Protein AF-A0A371WTN5-F1 (afdb_monomer)

pLDDT: mean 87.31, std 16.17, range [37.88, 98.5]

Secondary structure (DSSP, 8-state):
--HHHHHHHHHHHHHHHHHHHHHHHHHT--HHHHHHHHHHHHHHHS--SSSS-----B-HHHHHHHHT--HHHHHHHHHHHHHTTSEEEETTEEEES-HHHHHHHHHHH--TT-S------

Radius of gyration: 16.2 Å; Cα contacts (8 Å, |Δi|>4): 126; chains: 1; bounding box: 50×36×40 Å

Mean predicted aligned error: 6.73 Å

Sequence (121 aa):
MDIDELRRLAIGRQRAVKTMVSIKSKYDIDIVDVVVFLVLGVLNFEKSSSSLLNVQPMTISSVSEFIGIPKETVRRKLGLLEQKSLISKTNYGFLVKDIAVWRQLVESSASSADAPAEKRP

Solvent-accessible surface area (backbone atoms only — not comparable to full-atom values): 6962 Å² total; per-residue (Å²): 137,52,74,69,57,53,49,54,51,50,55,29,50,51,44,26,52,51,48,51,52,52,51,23,64,75,68,71,54,50,67,68,46,54,51,53,53,51,50,47,41,51,63,21,57,71,60,59,100,51,100,58,90,46,77,44,58,42,41,52,62,61,53,16,66,74,72,75,47,57,48,69,59,42,47,54,44,51,52,52,38,36,77,69,56,44,29,41,81,55,100,70,25,37,37,70,57,40,56,70,64,51,46,52,49,53,63,28,58,51,50,93,80,73,63,77,83,73,81,75,131

Structure (mmCIF, N/CA/C/O backbone):
data_AF-A0A371WTN5-F1
#
_entry.id   AF-A0A371WTN5-F1
#
loop_
_atom_site.group_PDB
_atom_site.id
_atom_site.type_symbol
_atom_site.label_atom_id
_atom_si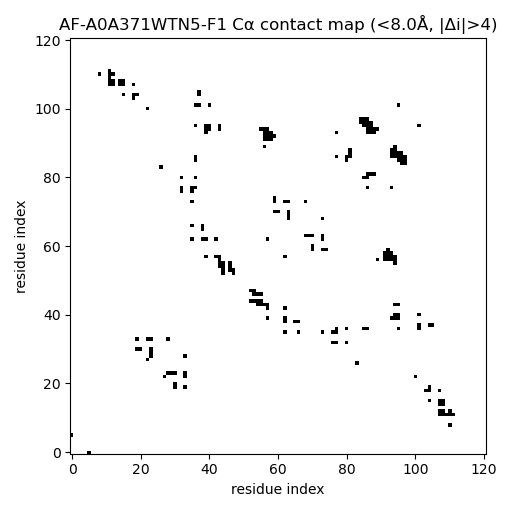te.label_alt_id
_atom_site.label_comp_id
_atom_site.label_asym_id
_atom_site.label_entity_id
_atom_site.label_seq_id
_atom_site.pdbx_PDB_ins_code
_atom_site.Cartn_x
_atom_site.Cartn_y
_atom_site.Cartn_z
_atom_site.occupancy
_atom_site.B_iso_or_equiv
_atom_site.auth_seq_id
_atom_site.auth_comp_id
_atom_site.auth_asym_id
_atom_site.auth_atom_id
_atom_site.pdbx_PDB_model_num
ATOM 1 N N . MET A 1 1 ? 16.659 9.772 -26.549 1.00 66.69 1 MET A N 1
ATOM 2 C CA . MET A 1 1 ? 16.566 8.680 -25.567 1.00 66.69 1 MET A CA 1
ATOM 3 C C . MET A 1 1 ? 17.333 7.504 -26.132 1.00 66.69 1 MET A C 1
ATOM 5 O O . MET A 1 1 ? 16.991 7.040 -27.215 1.00 66.69 1 MET A O 1
ATOM 9 N N . ASP A 1 2 ? 18.420 7.131 -25.469 1.00 91.81 2 ASP A N 1
ATOM 10 C CA . ASP A 1 2 ? 19.387 6.131 -25.943 1.00 91.81 2 ASP A CA 1
ATOM 11 C C . ASP A 1 2 ? 18.990 4.702 -25.509 1.00 91.81 2 ASP A C 1
ATOM 13 O O . ASP A 1 2 ? 18.238 4.518 -24.549 1.00 91.81 2 ASP A O 1
ATOM 17 N N . ILE A 1 3 ? 19.482 3.671 -26.199 1.00 90.12 3 ILE A N 1
ATOM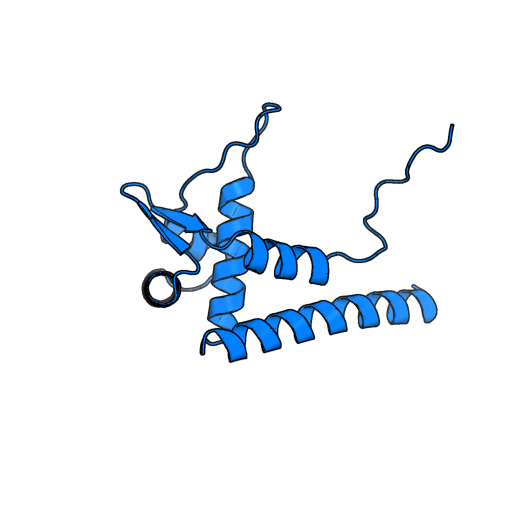 18 C CA . ILE A 1 3 ? 19.199 2.263 -25.888 1.00 90.12 3 ILE A CA 1
ATOM 19 C C . ILE A 1 3 ? 19.685 1.874 -24.485 1.00 90.12 3 ILE A C 1
ATOM 21 O O . ILE A 1 3 ? 19.024 1.101 -23.787 1.00 90.12 3 ILE A O 1
ATOM 25 N N . ASP A 1 4 ? 20.792 2.463 -24.030 1.00 86.94 4 ASP A N 1
ATOM 26 C CA . ASP A 1 4 ? 21.319 2.255 -22.681 1.00 86.94 4 ASP A CA 1
ATOM 27 C C . ASP A 1 4 ? 20.453 2.929 -21.610 1.00 86.94 4 ASP A C 1
ATOM 29 O O . ASP A 1 4 ? 20.264 2.384 -20.518 1.00 86.94 4 ASP A O 1
ATOM 33 N N . GLU A 1 5 ? 19.859 4.078 -21.930 1.00 83.75 5 GLU A N 1
ATOM 34 C CA . GLU A 1 5 ? 18.894 4.769 -21.074 1.00 83.75 5 GLU A CA 1
ATOM 35 C C . GLU A 1 5 ? 17.608 3.939 -20.927 1.00 83.75 5 GLU A C 1
ATOM 37 O O . GLU A 1 5 ? 17.154 3.673 -19.810 1.00 83.75 5 GLU A O 1
ATOM 42 N N . LEU A 1 6 ? 17.088 3.412 -22.042 1.00 85.00 6 LEU A N 1
ATOM 43 C CA . LEU A 1 6 ? 15.955 2.483 -22.059 1.00 85.00 6 LEU A CA 1
ATOM 44 C C . LEU A 1 6 ? 16.231 1.211 -21.246 1.00 85.00 6 LEU A C 1
ATOM 46 O O . LEU A 1 6 ? 15.371 0.758 -20.486 1.00 85.00 6 LEU A O 1
ATOM 50 N N . ARG A 1 7 ?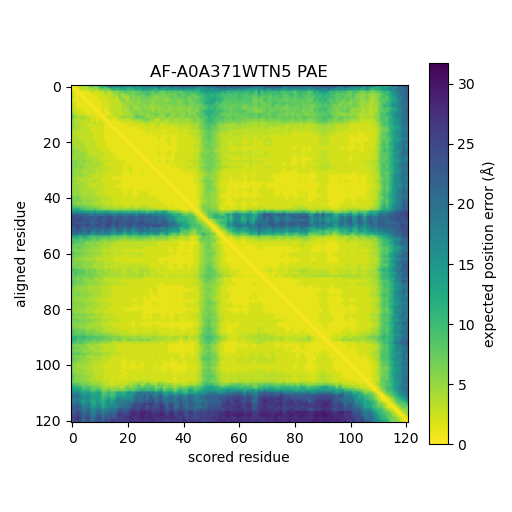 17.437 0.643 -21.357 1.00 83.38 7 ARG A N 1
ATOM 51 C CA . ARG A 1 7 ? 17.838 -0.550 -20.600 1.00 83.38 7 ARG A CA 1
ATOM 52 C C . ARG A 1 7 ? 17.910 -0.275 -19.097 1.00 83.38 7 ARG A C 1
ATOM 54 O O . ARG A 1 7 ? 17.435 -1.096 -18.312 1.00 83.38 7 ARG A O 1
ATOM 61 N N . ARG A 1 8 ? 18.456 0.873 -18.678 1.00 79.56 8 ARG A N 1
ATOM 62 C CA . ARG A 1 8 ? 18.493 1.278 -17.258 1.00 79.56 8 ARG A CA 1
ATOM 63 C C . ARG A 1 8 ? 17.088 1.436 -16.684 1.00 79.56 8 ARG A C 1
ATOM 65 O O . ARG A 1 8 ? 16.811 0.901 -15.609 1.00 79.56 8 ARG A O 1
ATOM 72 N N . LEU A 1 9 ? 16.191 2.088 -17.426 1.00 81.69 9 LEU A N 1
ATOM 73 C CA . LEU A 1 9 ? 14.783 2.203 -17.046 1.00 81.69 9 LEU A CA 1
ATOM 74 C C . LEU A 1 9 ? 14.135 0.818 -16.909 1.00 81.69 9 LEU A C 1
ATOM 76 O O . LEU A 1 9 ? 13.510 0.535 -15.887 1.00 81.69 9 LEU A O 1
ATOM 80 N N . ALA A 1 10 ? 14.336 -0.078 -17.878 1.00 83.94 10 ALA A N 1
ATOM 81 C CA . ALA A 1 10 ? 13.764 -1.424 -17.853 1.00 83.94 10 ALA A CA 1
ATOM 82 C C . ALA A 1 10 ? 14.212 -2.248 -16.629 1.00 83.94 10 ALA A C 1
ATOM 84 O O . ALA A 1 10 ? 13.385 -2.917 -16.007 1.00 83.94 10 ALA A O 1
ATOM 85 N N . ILE A 1 11 ? 15.488 -2.166 -16.235 1.00 83.19 11 ILE A N 1
ATOM 86 C CA . ILE A 1 11 ? 16.020 -2.868 -15.053 1.00 83.19 11 ILE A CA 1
ATOM 87 C C . ILE A 1 11 ? 15.363 -2.357 -13.762 1.00 83.19 11 ILE A C 1
ATOM 89 O O . ILE A 1 11 ? 14.943 -3.162 -12.925 1.00 83.19 11 ILE A O 1
ATOM 93 N N . GLY A 1 12 ? 15.232 -1.035 -13.607 1.00 78.38 12 GLY A N 1
ATOM 94 C CA . GLY A 1 12 ? 14.539 -0.437 -12.461 1.00 78.38 12 GLY A CA 1
ATOM 95 C C . GLY A 1 12 ? 13.081 -0.897 -12.377 1.00 78.38 12 GLY A C 1
ATOM 96 O O . GLY A 1 12 ? 12.625 -1.367 -11.334 1.00 78.38 12 GLY A O 1
ATOM 97 N N . ARG A 1 13 ? 12.364 -0.887 -13.510 1.00 86.25 13 ARG A N 1
ATOM 98 C CA . ARG A 1 13 ? 10.973 -1.365 -13.579 1.00 86.25 13 ARG A CA 1
ATOM 99 C C . ARG A 1 13 ? 10.848 -2.857 -13.271 1.00 86.25 13 ARG A C 1
ATOM 101 O O . ARG A 1 13 ? 9.919 -3.251 -12.570 1.00 86.25 13 ARG A O 1
ATOM 108 N N . GLN A 1 14 ? 11.793 -3.687 -13.715 1.00 89.44 14 GLN A N 1
ATOM 109 C CA . GLN A 1 14 ? 11.798 -5.116 -13.396 1.00 89.44 14 GLN A CA 1
ATOM 110 C C . GLN A 1 14 ? 11.902 -5.363 -11.885 1.00 89.44 14 GLN A C 1
ATOM 112 O O . GLN A 1 14 ? 11.248 -6.269 -11.364 1.00 89.44 14 GLN A O 1
ATOM 117 N N . ARG A 1 15 ? 12.706 -4.565 -11.171 1.00 89.25 15 ARG A N 1
ATOM 118 C CA . ARG A 1 15 ? 12.830 -4.658 -9.711 1.00 89.25 15 ARG A CA 1
ATOM 119 C C . ARG A 1 15 ? 11.510 -4.317 -9.024 1.00 89.25 15 ARG A C 1
ATOM 121 O O . ARG A 1 15 ? 11.070 -5.099 -8.185 1.00 89.25 15 ARG A O 1
ATOM 128 N N . ALA A 1 16 ? 10.857 -3.229 -9.433 1.00 90.00 16 ALA A N 1
ATOM 129 C CA . ALA A 1 16 ? 9.547 -2.838 -8.913 1.00 90.00 16 ALA A CA 1
ATOM 130 C C . ALA A 1 16 ? 8.510 -3.957 -9.083 1.00 90.00 16 ALA A C 1
ATOM 132 O O . ALA A 1 16 ? 7.868 -4.369 -8.118 1.00 90.00 16 ALA A O 1
ATOM 133 N N . VAL A 1 17 ? 8.410 -4.519 -10.293 1.00 94.31 17 VAL A N 1
ATOM 134 C CA . VAL A 1 17 ? 7.471 -5.611 -10.591 1.00 94.31 17 VAL A CA 1
ATOM 135 C C . VAL A 1 17 ? 7.758 -6.839 -9.728 1.00 94.31 17 VAL A C 1
ATOM 137 O O . VAL A 1 17 ? 6.836 -7.404 -9.140 1.00 94.31 17 VAL A O 1
ATOM 140 N N . LYS A 1 18 ? 9.030 -7.237 -9.586 1.00 95.12 18 LYS A N 1
ATOM 141 C CA . LYS A 1 18 ? 9.413 -8.363 -8.721 1.00 95.12 18 LYS A CA 1
ATOM 142 C C . LYS A 1 18 ? 9.023 -8.122 -7.264 1.00 95.12 18 LYS A C 1
ATOM 144 O O . LYS A 1 18 ? 8.492 -9.030 -6.634 1.00 95.12 18 LYS A O 1
ATOM 149 N N . THR A 1 19 ? 9.238 -6.919 -6.737 1.00 95.69 19 THR A N 1
ATOM 150 C CA . THR A 1 19 ? 8.830 -6.573 -5.368 1.00 95.69 19 THR A CA 1
ATOM 151 C C . THR A 1 19 ? 7.317 -6.659 -5.196 1.00 95.69 19 THR A C 1
ATOM 153 O O . THR A 1 19 ? 6.851 -7.274 -4.237 1.00 95.69 19 THR A O 1
ATOM 156 N N . MET A 1 20 ? 6.542 -6.113 -6.139 1.00 96.50 20 MET A N 1
ATOM 157 C CA . MET A 1 20 ? 5.079 -6.191 -6.100 1.00 96.50 20 MET A CA 1
ATOM 158 C C . MET A 1 20 ? 4.587 -7.642 -6.104 1.00 96.50 20 MET A C 1
ATOM 160 O O . MET A 1 20 ? 3.728 -7.995 -5.300 1.00 96.50 20 MET A O 1
ATOM 164 N N . VAL A 1 21 ? 5.163 -8.499 -6.955 1.00 97.50 21 VAL A N 1
ATOM 165 C CA . VAL A 1 21 ? 4.832 -9.933 -7.007 1.00 97.50 21 VAL A CA 1
ATOM 166 C C . VAL A 1 21 ? 5.215 -10.644 -5.708 1.00 97.50 21 VAL A C 1
ATOM 168 O O . VAL A 1 21 ? 4.428 -11.434 -5.192 1.00 97.50 21 VAL A O 1
ATOM 171 N N . SER A 1 22 ? 6.381 -10.347 -5.133 1.00 97.44 22 SER A N 1
ATOM 172 C CA . SER A 1 22 ? 6.802 -10.937 -3.857 1.00 97.44 22 SER A CA 1
ATOM 173 C C . SER A 1 22 ? 5.858 -10.571 -2.712 1.00 97.44 22 SER A C 1
ATOM 175 O O . SER A 1 22 ? 5.489 -11.438 -1.924 1.00 97.44 22 SER A O 1
ATOM 177 N N . ILE A 1 23 ? 5.423 -9.311 -2.628 1.00 97.25 23 ILE A N 1
ATOM 178 C CA . ILE A 1 23 ? 4.473 -8.851 -1.603 1.00 97.25 23 ILE A CA 1
ATOM 179 C C . ILE A 1 23 ? 3.101 -9.480 -1.826 1.00 97.25 23 ILE A C 1
ATOM 181 O O . ILE A 1 23 ? 2.516 -10.011 -0.882 1.00 97.25 23 ILE A O 1
ATOM 185 N N . LYS A 1 24 ? 2.627 -9.489 -3.077 1.00 97.69 24 LYS A N 1
ATOM 186 C CA . LYS A 1 24 ? 1.399 -10.176 -3.479 1.00 97.69 24 LYS A CA 1
ATOM 187 C C . LYS A 1 24 ? 1.387 -11.617 -2.958 1.00 97.69 24 LYS A C 1
ATOM 189 O O . LYS A 1 24 ? 0.428 -12.020 -2.308 1.00 97.69 24 LYS A O 1
ATOM 194 N N . SER A 1 25 ? 2.452 -12.372 -3.224 1.00 97.81 25 SER A N 1
ATOM 195 C CA . SER A 1 25 ? 2.573 -13.771 -2.806 1.00 97.81 25 SER A CA 1
ATOM 196 C C . SER A 1 25 ? 2.714 -13.925 -1.291 1.00 97.81 25 SER A C 1
ATOM 198 O O . SER A 1 25 ? 2.080 -14.799 -0.714 1.00 97.81 25 SER A O 1
ATOM 200 N N . LYS A 1 26 ? 3.502 -13.067 -0.627 1.00 97.75 26 LYS A N 1
ATOM 201 C CA . LYS A 1 26 ? 3.734 -13.128 0.827 1.00 97.75 26 LYS A CA 1
ATOM 202 C C . LYS A 1 26 ? 2.457 -12.901 1.638 1.00 97.75 26 LYS A C 1
ATOM 204 O O . LYS A 1 26 ? 2.264 -13.560 2.654 1.00 97.75 26 LYS A O 1
ATOM 209 N N . TYR A 1 27 ? 1.617 -11.957 1.218 1.00 97.25 27 TYR A N 1
ATOM 210 C CA . TYR A 1 27 ? 0.405 -11.583 1.955 1.00 97.25 27 TYR A CA 1
ATOM 211 C C . TYR A 1 27 ? -0.870 -12.217 1.388 1.00 97.25 27 TYR A C 1
ATOM 213 O O . TYR A 1 27 ? -1.935 -12.052 1.984 1.00 97.25 27 TYR A O 1
ATOM 221 N N . ASP A 1 28 ? -0.768 -12.959 0.281 1.00 97.44 28 ASP A N 1
ATOM 222 C CA . ASP A 1 28 ? -1.903 -13.530 -0.449 1.00 97.44 28 ASP A CA 1
ATOM 223 C C . ASP A 1 28 ? -2.981 -12.467 -0.730 1.00 97.44 28 ASP A C 1
ATOM 225 O O . ASP A 1 28 ? -4.088 -12.479 -0.187 1.00 97.44 28 ASP A O 1
ATOM 229 N N . ILE A 1 29 ? -2.577 -11.465 -1.510 1.00 97.69 29 ILE A N 1
ATOM 230 C CA . ILE A 1 29 ? -3.409 -10.343 -1.964 1.00 97.69 29 ILE A CA 1
ATOM 231 C C . ILE A 1 29 ? -3.310 -10.203 -3.490 1.00 97.69 29 ILE A C 1
ATOM 233 O O . ILE A 1 29 ? -2.544 -10.920 -4.138 1.00 97.69 29 ILE A O 1
ATOM 237 N N . ASP A 1 30 ? -4.089 -9.313 -4.098 1.00 96.94 30 ASP A N 1
ATOM 238 C CA . ASP A 1 30 ? -3.995 -8.992 -5.525 1.00 96.94 30 ASP A CA 1
ATOM 239 C C . ASP A 1 30 ? -3.014 -7.827 -5.767 1.00 96.94 30 ASP A C 1
ATOM 241 O O . ASP A 1 30 ? -2.743 -7.011 -4.886 1.00 96.94 30 ASP A O 1
ATOM 245 N N . ILE A 1 31 ? -2.501 -7.698 -6.989 1.00 96.19 31 ILE A N 1
ATOM 246 C CA . ILE A 1 31 ? -1.668 -6.573 -7.426 1.00 96.19 31 ILE A CA 1
ATOM 247 C C . ILE A 1 31 ? -2.377 -5.237 -7.199 1.00 96.19 31 ILE A C 1
ATOM 249 O O . ILE A 1 31 ? -1.743 -4.270 -6.784 1.00 96.19 31 ILE A O 1
ATOM 253 N N . VAL A 1 32 ? -3.696 -5.178 -7.391 1.00 96.06 32 VAL A N 1
ATOM 254 C CA . VAL A 1 32 ? -4.455 -3.951 -7.113 1.00 96.06 32 VAL A CA 1
ATOM 255 C C . VAL A 1 32 ? -4.421 -3.596 -5.619 1.00 96.06 32 VAL A C 1
ATOM 257 O O . VAL A 1 32 ? -4.411 -2.418 -5.279 1.00 96.06 32 VAL A O 1
ATOM 260 N N . ASP A 1 33 ? -4.360 -4.578 -4.714 1.00 98.06 33 ASP A N 1
ATOM 261 C CA . ASP A 1 33 ? -4.208 -4.309 -3.275 1.00 98.06 33 ASP A CA 1
ATOM 262 C C . ASP A 1 33 ? -2.815 -3.753 -2.960 1.00 98.06 33 ASP A C 1
ATOM 264 O O . ASP A 1 33 ? -2.691 -2.818 -2.172 1.00 98.06 33 ASP A O 1
ATOM 268 N N . VAL A 1 34 ? -1.777 -4.262 -3.635 1.00 97.81 34 VAL A N 1
ATOM 269 C CA . VAL A 1 34 ? -0.409 -3.724 -3.541 1.00 97.81 34 VAL A CA 1
ATOM 270 C C . VAL A 1 34 ? -0.357 -2.265 -4.009 1.00 97.81 34 VAL A C 1
ATOM 272 O O . VAL A 1 34 ? 0.292 -1.440 -3.369 1.00 97.81 34 VAL A O 1
ATOM 275 N N . VAL A 1 35 ? -1.072 -1.918 -5.085 1.00 96.31 35 VAL A N 1
ATOM 276 C CA . VAL A 1 35 ? -1.173 -0.530 -5.571 1.00 96.31 35 VAL A CA 1
ATOM 277 C C . VAL A 1 35 ? -1.906 0.361 -4.567 1.00 96.31 35 VAL A C 1
ATOM 279 O O . VAL A 1 35 ? -1.421 1.446 -4.256 1.00 96.31 35 VAL A O 1
ATOM 282 N N . VAL A 1 36 ? -3.035 -0.095 -4.010 1.00 97.81 36 VAL A N 1
ATOM 283 C CA . VAL A 1 36 ? -3.763 0.648 -2.963 1.00 97.81 36 VAL A CA 1
ATOM 284 C C . VAL A 1 36 ? -2.875 0.876 -1.738 1.00 97.81 36 VAL A C 1
ATOM 286 O O . VAL A 1 36 ? -2.861 1.977 -1.193 1.00 97.81 36 VAL A O 1
ATOM 289 N N . PHE A 1 37 ? -2.101 -0.131 -1.331 1.00 97.94 37 PHE A N 1
ATOM 290 C CA . PHE A 1 37 ? -1.149 -0.023 -0.229 1.00 97.94 37 PHE A CA 1
ATOM 291 C C . PHE A 1 37 ? -0.035 0.996 -0.511 1.00 97.94 37 PHE A C 1
ATOM 293 O O . PHE A 1 37 ? 0.261 1.834 0.342 1.00 97.94 37 PHE A O 1
ATOM 300 N N . LEU A 1 38 ? 0.549 0.964 -1.714 1.00 96.31 38 LEU A N 1
ATOM 301 C CA . LEU A 1 38 ? 1.561 1.929 -2.141 1.00 96.31 38 LEU A CA 1
ATOM 302 C C . LEU A 1 38 ? 1.019 3.363 -2.079 1.00 96.31 38 LEU A C 1
ATOM 304 O O . LEU A 1 38 ? 1.636 4.221 -1.448 1.00 96.31 38 LEU A O 1
ATOM 308 N N . VAL A 1 39 ? -0.146 3.598 -2.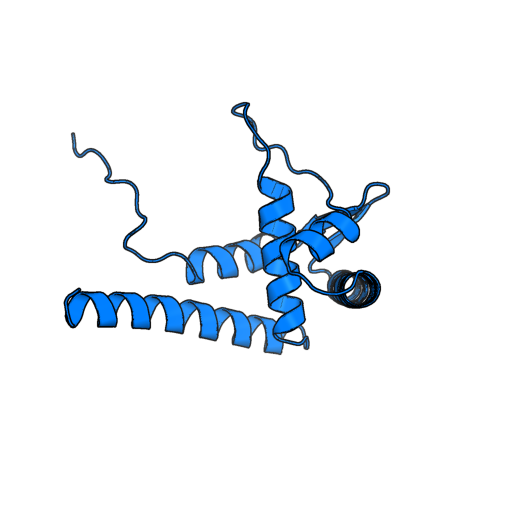686 1.00 95.94 39 VAL A N 1
ATOM 309 C CA . VAL A 1 39 ? -0.781 4.921 -2.761 1.00 95.94 39 VAL A CA 1
ATOM 310 C C . VAL A 1 39 ? -1.183 5.438 -1.389 1.00 95.94 39 VAL A C 1
ATOM 312 O O . VAL A 1 39 ? -0.963 6.611 -1.100 1.00 95.94 39 VAL A O 1
ATOM 315 N N . LEU A 1 40 ? -1.737 4.579 -0.529 1.00 96.81 40 LEU A N 1
ATOM 316 C CA . LEU A 1 40 ? -2.084 4.972 0.831 1.00 96.81 40 LEU A CA 1
ATOM 317 C C . LEU A 1 40 ? -0.870 5.566 1.550 1.00 96.81 40 LEU A C 1
ATOM 319 O O . LEU A 1 40 ? -0.988 6.628 2.153 1.00 96.81 40 LEU A O 1
ATOM 323 N N . GLY A 1 41 ? 0.289 4.910 1.449 1.00 95.12 41 GLY A N 1
ATOM 324 C CA . GLY A 1 41 ? 1.507 5.433 2.052 1.00 95.12 41 GLY A CA 1
ATOM 325 C C . GLY A 1 41 ? 1.963 6.739 1.415 1.00 95.12 41 GLY A C 1
ATOM 326 O O . GLY A 1 41 ? 2.234 7.673 2.156 1.00 95.12 41 GLY A O 1
ATOM 327 N N . VAL A 1 42 ? 1.958 6.865 0.079 1.00 93.12 42 VAL A N 1
ATOM 328 C CA . VAL A 1 42 ? 2.284 8.143 -0.593 1.00 93.12 42 VAL A CA 1
ATOM 329 C C . VAL A 1 42 ? 1.451 9.278 0.001 1.00 93.12 42 VAL A C 1
ATOM 331 O O . VAL A 1 42 ? 2.017 10.239 0.513 1.00 93.12 42 VAL A O 1
ATOM 334 N N . LEU A 1 43 ? 0.130 9.102 0.064 1.00 93.69 43 LEU A N 1
ATOM 335 C CA . LEU A 1 43 ? -0.792 10.086 0.628 1.00 93.69 43 LEU A CA 1
ATOM 336 C C . LEU A 1 43 ? -0.570 10.332 2.129 1.00 93.69 43 LEU A C 1
ATOM 338 O O . LEU A 1 43 ? -0.691 11.469 2.579 1.00 93.69 43 LEU A O 1
ATOM 342 N N . ASN A 1 44 ? -0.227 9.300 2.913 1.00 93.06 44 ASN A N 1
ATOM 343 C CA . ASN A 1 44 ? 0.067 9.455 4.343 1.00 93.06 44 ASN A CA 1
ATOM 344 C C . ASN A 1 44 ? 1.260 10.393 4.600 1.00 93.06 44 ASN A C 1
ATOM 346 O O . ASN A 1 44 ? 1.292 11.022 5.658 1.00 93.06 44 ASN A O 1
ATOM 350 N N . PHE A 1 45 ? 2.210 10.480 3.660 1.00 87.88 45 PHE A N 1
ATOM 351 C CA . PHE A 1 45 ? 3.435 11.279 3.779 1.00 87.88 45 PHE A CA 1
ATOM 352 C C . PHE A 1 45 ? 3.444 12.551 2.901 1.00 87.88 45 PHE A C 1
ATOM 354 O O . PHE A 1 45 ? 4.348 13.370 3.048 1.00 87.88 45 PHE A O 1
ATOM 361 N N . GLU A 1 46 ? 2.457 12.766 2.018 1.00 79.69 46 GLU A N 1
ATOM 362 C CA . GLU A 1 46 ? 2.475 13.837 0.995 1.00 79.69 46 GLU A CA 1
ATOM 363 C C . GLU A 1 46 ? 2.242 15.266 1.528 1.00 79.69 46 GLU A C 1
ATOM 365 O O . GLU A 1 46 ? 2.203 16.224 0.760 1.00 79.69 46 GLU A O 1
ATOM 370 N N . LYS A 1 47 ? 2.100 15.486 2.839 1.00 58.97 47 LYS A N 1
ATOM 371 C CA . LYS A 1 47 ? 1.856 16.836 3.373 1.00 58.97 47 LYS A CA 1
ATOM 372 C C . LYS A 1 47 ? 2.774 17.184 4.524 1.00 58.97 47 LYS A C 1
ATOM 374 O O . LYS A 1 47 ? 2.437 17.010 5.692 1.00 58.97 47 LYS A O 1
ATOM 379 N N . SER A 1 48 ? 3.892 17.808 4.168 1.00 50.06 48 SER A N 1
ATOM 380 C CA . SER A 1 48 ? 4.591 18.684 5.091 1.00 50.06 48 SER A CA 1
ATOM 381 C C . SER A 1 48 ? 5.313 19.823 4.371 1.00 50.06 48 SER A C 1
ATOM 383 O O . SER A 1 48 ? 6.387 19.654 3.805 1.00 50.06 48 SER A O 1
ATOM 385 N N . SER A 1 49 ? 4.730 21.018 4.433 1.00 54.44 49 SER A N 1
ATOM 386 C CA . SER A 1 49 ? 5.418 22.289 4.182 1.00 54.44 49 SER A CA 1
ATOM 387 C C . SER A 1 49 ? 6.293 22.727 5.373 1.00 54.44 49 SER A C 1
ATOM 389 O O . SER A 1 49 ? 6.845 23.823 5.363 1.00 54.44 49 SER A O 1
ATOM 391 N N . SER A 1 50 ? 6.445 21.890 6.406 1.00 53.47 50 SER A N 1
ATOM 392 C CA . SER A 1 50 ? 7.179 22.194 7.635 1.00 53.47 50 SER A CA 1
ATOM 393 C C . SER A 1 50 ? 8.032 21.000 8.049 1.00 53.47 50 SER A C 1
ATOM 395 O O . SER A 1 50 ? 7.474 20.064 8.582 1.00 53.47 50 SER A O 1
ATOM 397 N N . SER A 1 51 ? 9.350 21.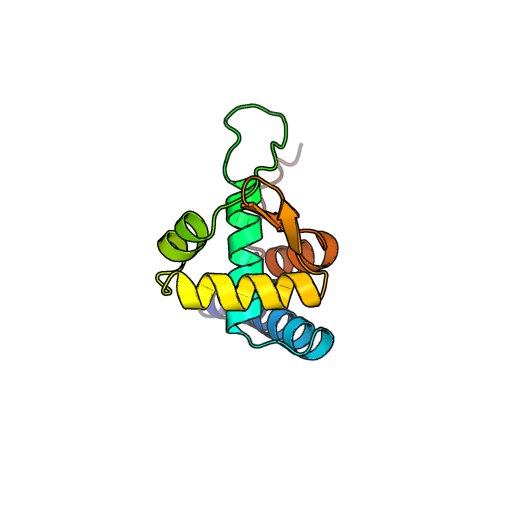049 7.811 1.00 56.47 51 SER A N 1
ATOM 398 C CA . SER A 1 51 ? 10.497 20.254 8.339 1.00 56.47 51 SER A CA 1
ATOM 399 C C . SER A 1 51 ? 10.283 18.936 9.139 1.00 56.47 51 SER A C 1
ATOM 401 O O . SER A 1 51 ? 11.085 18.013 9.030 1.00 56.47 51 SER A O 1
ATOM 403 N N . LEU A 1 52 ? 9.230 18.801 9.941 1.00 60.34 52 LEU A N 1
ATOM 404 C CA . LEU A 1 52 ? 8.794 17.579 10.602 1.00 60.34 52 LEU A CA 1
ATOM 405 C C . LEU A 1 52 ? 7.979 16.682 9.649 1.00 60.34 52 LEU A C 1
ATOM 407 O O . LEU A 1 52 ? 7.001 17.108 9.029 1.00 60.34 52 LEU A O 1
ATOM 411 N N . LEU A 1 53 ? 8.367 15.407 9.565 1.00 65.94 53 LEU A N 1
ATOM 412 C CA . LEU A 1 53 ? 7.596 14.342 8.918 1.00 65.94 53 LEU A CA 1
ATOM 413 C C . LEU A 1 53 ? 6.237 14.198 9.622 1.00 65.94 53 LEU A C 1
ATOM 415 O O . LEU A 1 53 ? 6.140 13.550 10.663 1.00 65.94 53 LEU A O 1
ATOM 419 N N . ASN A 1 54 ? 5.191 14.819 9.077 1.00 74.50 54 ASN A N 1
ATOM 420 C CA . ASN A 1 54 ? 3.833 14.668 9.583 1.00 74.50 54 ASN A CA 1
ATOM 421 C C . ASN A 1 54 ? 3.144 13.515 8.847 1.00 74.50 54 ASN A C 1
ATOM 423 O O . ASN A 1 54 ? 2.947 13.580 7.636 1.00 74.50 54 ASN A O 1
ATOM 427 N N . VAL A 1 55 ? 2.795 12.460 9.581 1.00 85.69 55 VAL A N 1
ATOM 428 C CA . VAL A 1 55 ? 2.076 11.300 9.044 1.00 85.69 55 VAL A CA 1
ATOM 429 C C . VAL A 1 55 ? 0.590 11.485 9.319 1.00 85.69 55 VAL A C 1
ATOM 431 O O . VAL A 1 55 ? 0.182 11.545 10.480 1.00 85.69 55 VAL A O 1
ATOM 434 N N . GLN A 1 56 ? -0.230 11.557 8.270 1.00 91.19 56 GLN A N 1
ATOM 435 C CA . GLN A 1 56 ? -1.668 11.808 8.410 1.00 91.19 56 GLN A CA 1
ATOM 436 C C . GLN A 1 56 ? -2.514 10.611 7.953 1.00 91.19 56 GLN A C 1
ATOM 438 O O . GLN A 1 56 ? -2.281 10.082 6.862 1.00 91.19 56 GLN A O 1
ATOM 443 N N . PRO A 1 57 ? -3.523 10.184 8.742 1.00 95.19 57 PRO A N 1
ATOM 444 C CA . PRO A 1 57 ? -4.495 9.188 8.302 1.00 95.19 57 PRO A CA 1
ATOM 445 C C . PRO A 1 57 ? -5.232 9.644 7.044 1.00 95.19 57 PRO A C 1
ATOM 447 O O . PRO A 1 57 ? -5.618 10.805 6.934 1.00 95.19 57 PRO A O 1
ATOM 450 N N . MET A 1 58 ? -5.466 8.717 6.117 1.00 96.19 58 MET A N 1
ATOM 451 C CA . MET A 1 58 ? -6.130 9.011 4.846 1.00 96.19 58 MET A CA 1
ATOM 452 C C . MET A 1 58 ? -7.501 8.358 4.754 1.00 96.19 58 MET A C 1
ATOM 454 O O . MET A 1 58 ? -7.712 7.220 5.181 1.00 96.19 58 MET A O 1
ATOM 458 N N . THR A 1 59 ? -8.451 9.089 4.180 1.00 97.31 59 THR A N 1
ATOM 459 C CA . THR A 1 59 ? -9.827 8.613 4.022 1.00 97.31 59 THR A CA 1
ATOM 460 C C . THR A 1 59 ? -9.974 7.723 2.787 1.00 97.31 59 THR A C 1
ATOM 462 O O . THR A 1 59 ? -9.203 7.818 1.832 1.00 97.31 59 THR A O 1
ATOM 465 N N . ILE A 1 60 ? -11.029 6.901 2.764 1.00 98.00 60 ILE A N 1
ATOM 466 C CA . ILE A 1 60 ? -11.409 6.107 1.582 1.00 98.00 60 ILE A CA 1
ATOM 467 C C . ILE A 1 60 ? -11.616 7.012 0.359 1.00 98.00 60 ILE A C 1
ATOM 469 O O . ILE A 1 60 ? -11.222 6.639 -0.742 1.00 98.00 60 ILE A O 1
ATOM 473 N N . SER A 1 61 ? -12.216 8.195 0.548 1.00 97.62 61 SER A N 1
ATOM 474 C CA . SER A 1 61 ? -12.453 9.156 -0.536 1.00 97.62 61 SER A CA 1
ATOM 475 C C . SER A 1 61 ? -11.141 9.648 -1.139 1.00 97.62 61 SER A C 1
ATOM 477 O O . SER A 1 61 ? -10.992 9.576 -2.350 1.00 97.62 61 SER A O 1
ATOM 479 N N . SER A 1 62 ? -10.168 10.041 -0.311 1.00 96.12 62 SER A N 1
ATOM 480 C CA . SER A 1 62 ? -8.862 10.529 -0.777 1.00 96.12 62 SER A CA 1
ATOM 481 C C . SER A 1 62 ? -8.113 9.473 -1.593 1.00 96.12 62 SER A C 1
ATOM 483 O O . SER A 1 62 ? -7.584 9.763 -2.660 1.00 96.12 62 SER A O 1
ATOM 485 N N . VAL A 1 63 ? -8.120 8.222 -1.124 1.00 97.06 63 VAL A N 1
ATOM 486 C CA . VAL A 1 6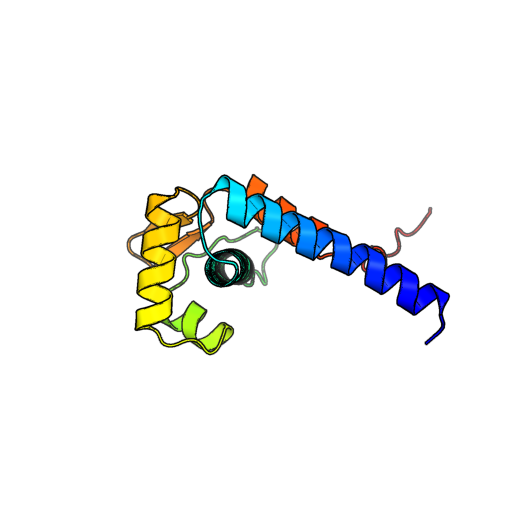3 ? -7.500 7.101 -1.846 1.00 97.06 63 VAL A CA 1
ATOM 487 C C . VAL A 1 63 ? -8.261 6.797 -3.145 1.00 97.06 63 VAL A C 1
ATOM 489 O O . VAL A 1 63 ? -7.654 6.568 -4.184 1.00 97.06 63 VAL A O 1
ATOM 492 N N . SER A 1 64 ? -9.594 6.816 -3.116 1.00 97.81 64 SER A N 1
ATOM 493 C CA . SER A 1 64 ? -10.442 6.596 -4.296 1.00 97.81 64 SER A CA 1
ATOM 494 C C . SER A 1 64 ? -10.221 7.649 -5.379 1.00 97.81 64 SER A C 1
ATOM 496 O O . SER A 1 64 ? -10.057 7.288 -6.543 1.00 97.81 64 SER A O 1
ATOM 498 N N . GLU A 1 65 ? -10.159 8.921 -4.992 1.00 96.94 65 GLU A N 1
ATOM 499 C CA . GLU A 1 65 ? -9.912 10.052 -5.888 1.00 96.94 65 GLU A CA 1
ATOM 500 C C . GLU A 1 65 ? -8.520 9.978 -6.519 1.00 96.94 65 GLU A C 1
ATOM 502 O O . GLU A 1 65 ? -8.395 10.182 -7.722 1.00 96.94 65 GLU A O 1
ATOM 507 N N . PHE A 1 66 ? -7.492 9.605 -5.749 1.00 95.75 66 PHE A N 1
ATOM 508 C CA . PHE A 1 66 ? -6.127 9.502 -6.266 1.00 95.75 66 PHE A CA 1
ATOM 509 C C . PHE A 1 66 ? -5.963 8.388 -7.312 1.00 95.75 66 PHE A C 1
ATOM 511 O O . PHE A 1 66 ? -5.287 8.576 -8.319 1.00 95.75 66 PHE A O 1
ATOM 518 N N . ILE A 1 67 ? -6.557 7.211 -7.081 1.00 95.19 67 ILE A N 1
ATOM 519 C CA . ILE A 1 67 ? -6.339 6.024 -7.933 1.00 95.19 67 ILE A CA 1
ATOM 520 C C . ILE A 1 67 ? -7.410 5.897 -9.035 1.00 95.19 67 ILE A C 1
ATOM 522 O O . ILE A 1 67 ? -7.245 5.122 -9.972 1.00 95.19 67 ILE A O 1
ATOM 526 N N . GLY A 1 68 ? -8.532 6.616 -8.931 1.00 95.62 68 GLY A N 1
ATOM 527 C CA . GLY A 1 68 ? -9.650 6.512 -9.879 1.00 95.62 68 GLY A CA 1
ATOM 528 C C . GLY A 1 68 ? -10.470 5.220 -9.747 1.00 95.62 68 GLY A C 1
ATOM 529 O O . GLY A 1 68 ? -11.124 4.795 -10.697 1.00 95.62 68 GLY A O 1
ATOM 530 N N . ILE A 1 69 ? -10.443 4.574 -8.576 1.00 94.94 69 ILE A N 1
ATOM 531 C CA . ILE A 1 69 ? -11.185 3.334 -8.285 1.00 94.94 69 ILE A CA 1
ATOM 532 C C . ILE A 1 69 ? -12.407 3.665 -7.409 1.00 94.94 69 ILE A C 1
ATOM 534 O O . ILE A 1 69 ? -12.270 4.482 -6.498 1.00 94.94 69 ILE A O 1
ATOM 538 N N . PRO A 1 70 ? -13.584 3.022 -7.587 1.00 98.06 70 PRO A N 1
ATOM 539 C CA . PRO A 1 70 ? -14.770 3.295 -6.769 1.00 98.06 70 PRO A CA 1
ATOM 540 C C . PRO A 1 70 ? -14.539 3.158 -5.255 1.00 98.06 70 PRO A C 1
ATOM 542 O O . PRO A 1 70 ? -13.879 2.219 -4.802 1.00 98.06 70 PRO A O 1
ATOM 545 N N . LYS A 1 71 ? -15.160 4.045 -4.460 1.00 98.19 71 LYS A N 1
ATOM 546 C CA . LYS A 1 71 ? -15.015 4.098 -2.989 1.00 98.19 71 LYS A CA 1
ATOM 547 C C . LYS A 1 71 ? -15.289 2.760 -2.308 1.00 98.19 71 LYS A C 1
ATOM 549 O O . LYS A 1 71 ? -14.539 2.366 -1.422 1.00 98.19 71 LYS A O 1
ATOM 554 N N . GLU A 1 72 ? -16.323 2.044 -2.739 1.00 98.19 72 GLU A N 1
ATOM 555 C CA . GLU A 1 72 ? -16.664 0.733 -2.176 1.00 98.19 72 GLU A CA 1
ATOM 556 C C . GLU A 1 72 ? -15.574 -0.316 -2.448 1.00 98.19 72 GLU A C 1
ATOM 558 O O . GLU A 1 72 ? -15.197 -1.084 -1.561 1.00 98.19 72 GLU A O 1
ATOM 563 N N . THR A 1 73 ? -14.976 -0.291 -3.642 1.00 98.00 73 THR A N 1
ATOM 564 C CA . THR A 1 73 ? -13.831 -1.146 -3.973 1.00 98.00 73 THR A CA 1
ATOM 565 C C . THR A 1 73 ? -12.628 -0.801 -3.101 1.00 98.00 73 THR A C 1
ATOM 567 O O . THR A 1 73 ? -12.016 -1.704 -2.536 1.00 98.00 73 THR A O 1
ATOM 570 N N . VAL A 1 74 ? -12.315 0.487 -2.929 1.00 98.31 74 VAL A N 1
ATOM 571 C CA . VAL A 1 74 ? -11.230 0.936 -2.042 1.00 98.31 74 VAL A CA 1
ATOM 572 C C . VAL A 1 74 ? -11.490 0.510 -0.598 1.00 98.31 74 VAL A C 1
ATOM 574 O O . VAL A 1 74 ? -10.599 -0.049 0.035 1.00 98.31 74 VAL A O 1
ATOM 577 N N . ARG A 1 75 ? -12.715 0.682 -0.088 1.00 98.38 75 ARG A N 1
ATOM 578 C CA . ARG A 1 75 ? -13.114 0.247 1.257 1.00 98.38 75 ARG A CA 1
ATOM 579 C C . ARG A 1 75 ? -12.862 -1.247 1.463 1.00 98.38 75 ARG A C 1
ATOM 581 O O . ARG A 1 75 ? -12.263 -1.626 2.467 1.00 98.38 75 ARG A O 1
ATOM 588 N N . ARG A 1 76 ? -13.287 -2.091 0.515 1.00 98.44 76 ARG A N 1
ATOM 589 C CA . ARG A 1 76 ? -13.073 -3.546 0.571 1.00 98.44 76 ARG A CA 1
ATOM 590 C C . ARG A 1 76 ? -11.585 -3.901 0.585 1.00 98.44 76 ARG A C 1
ATOM 592 O O . ARG A 1 76 ? -11.174 -4.747 1.375 1.00 98.44 76 ARG A O 1
ATOM 599 N N . LYS A 1 77 ? -10.782 -3.242 -0.253 1.00 98.38 77 LYS A N 1
ATOM 600 C CA . LYS A 1 77 ? -9.332 -3.475 -0.337 1.00 98.38 77 LYS A CA 1
ATOM 601 C C . LYS A 1 77 ? -8.593 -3.020 0.919 1.00 98.38 77 LYS A C 1
ATOM 603 O O . LYS A 1 77 ? -7.770 -3.764 1.435 1.00 98.38 77 LYS A O 1
ATOM 608 N N . LEU A 1 78 ? -8.936 -1.856 1.471 1.00 98.38 78 LEU A N 1
ATOM 609 C CA . LEU A 1 78 ? -8.381 -1.384 2.743 1.00 98.38 78 LEU A CA 1
ATOM 610 C C . LEU A 1 78 ? -8.742 -2.326 3.899 1.00 98.38 78 LEU A C 1
ATOM 612 O O . LEU A 1 78 ? -7.873 -2.649 4.699 1.00 98.38 78 LEU A O 1
ATOM 616 N N . GLY A 1 79 ? -9.976 -2.841 3.948 1.00 98.25 79 GLY A N 1
ATOM 617 C CA . GLY A 1 79 ? -10.362 -3.848 4.942 1.00 98.25 79 GLY A CA 1
ATOM 618 C C . GLY A 1 79 ? -9.536 -5.136 4.842 1.00 98.25 79 GLY A C 1
ATOM 619 O O . GLY A 1 79 ? -9.106 -5.671 5.859 1.00 98.25 79 GLY A O 1
ATOM 620 N N . LEU A 1 80 ? -9.247 -5.607 3.624 1.00 98.38 80 LEU A N 1
ATOM 621 C CA . LEU A 1 80 ? -8.351 -6.748 3.416 1.00 98.38 80 LEU A CA 1
ATOM 622 C C . LEU A 1 80 ? -6.919 -6.431 3.877 1.00 98.38 80 LEU A C 1
ATOM 624 O O . LEU A 1 80 ? -6.323 -7.214 4.610 1.00 98.38 80 LEU A O 1
ATOM 628 N N . LEU A 1 81 ? -6.369 -5.277 3.494 1.00 98.50 81 LEU A N 1
ATOM 629 C CA . LEU A 1 81 ? -5.023 -4.853 3.902 1.00 98.50 81 LEU A CA 1
ATOM 630 C C . LEU A 1 81 ? -4.891 -4.706 5.430 1.00 98.50 81 LEU A C 1
ATOM 632 O O . LEU A 1 81 ? -3.843 -5.034 5.989 1.00 98.50 81 LEU A O 1
ATOM 636 N N . GLU A 1 82 ? -5.946 -4.243 6.105 1.00 98.31 82 GLU A N 1
ATOM 637 C CA . GLU A 1 82 ? -6.024 -4.157 7.567 1.00 98.31 82 GLU A CA 1
ATOM 638 C C . GLU A 1 82 ? -5.990 -5.556 8.199 1.00 98.31 82 GLU A C 1
ATOM 640 O O . GLU A 1 82 ? -5.181 -5.808 9.091 1.00 98.31 82 GLU A O 1
ATOM 645 N N . GLN A 1 83 ? -6.782 -6.504 7.680 1.00 98.19 83 GLN A N 1
ATOM 646 C CA . GLN A 1 83 ? -6.761 -7.906 8.126 1.00 98.19 83 GLN A CA 1
ATOM 647 C C . GLN A 1 83 ? -5.379 -8.552 7.955 1.00 98.19 83 GLN A C 1
ATOM 649 O O . GLN A 1 83 ? -4.950 -9.342 8.794 1.00 98.19 83 GLN A O 1
ATOM 654 N N . LYS A 1 84 ? -4.648 -8.187 6.895 1.00 97.88 84 LYS A N 1
ATOM 655 C CA . LYS A 1 84 ? -3.272 -8.644 6.637 1.00 97.88 84 LYS A CA 1
ATOM 656 C C . LYS A 1 84 ? -2.211 -7.882 7.449 1.00 97.88 84 LYS A C 1
ATOM 658 O O . LYS A 1 84 ? -1.022 -8.116 7.254 1.00 97.88 84 LYS A O 1
ATOM 663 N N . SER A 1 85 ? -2.613 -6.987 8.358 1.00 97.62 85 SER A N 1
ATOM 664 C CA . SER A 1 85 ? -1.731 -6.162 9.202 1.00 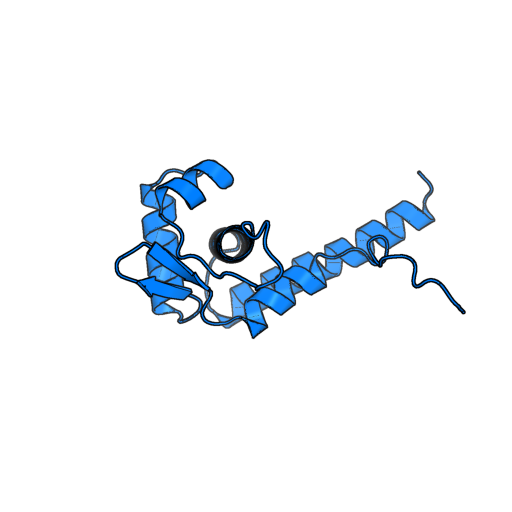97.62 85 SER A CA 1
ATOM 665 C C . SER A 1 85 ? -0.763 -5.239 8.449 1.00 97.62 85 SER A C 1
ATOM 667 O O . SER A 1 85 ? 0.199 -4.751 9.042 1.00 97.62 85 SER A O 1
ATOM 669 N N . LEU A 1 86 ? -1.022 -4.953 7.170 1.00 97.88 86 LEU A N 1
ATOM 670 C CA . LEU A 1 86 ? -0.209 -4.029 6.369 1.00 97.88 86 LEU A CA 1
ATOM 671 C C . LEU A 1 86 ? -0.517 -2.565 6.708 1.00 97.88 86 LEU A C 1
ATOM 673 O O . LEU A 1 86 ? 0.364 -1.703 6.673 1.00 97.88 86 LEU A O 1
ATOM 677 N N . ILE A 1 87 ? -1.769 -2.290 7.071 1.00 98.38 87 ILE A N 1
ATOM 678 C CA . ILE A 1 87 ? -2.268 -0.959 7.423 1.00 98.38 87 ILE A CA 1
ATOM 679 C C . ILE A 1 87 ? -2.989 -1.001 8.772 1.00 98.38 87 ILE A C 1
ATOM 681 O O . ILE A 1 87 ? -3.333 -2.070 9.274 1.00 98.38 87 ILE A O 1
ATOM 685 N N . SER A 1 88 ? -3.224 0.170 9.353 1.00 98.06 88 SER A N 1
ATOM 686 C CA . SER A 1 88 ? -4.010 0.354 10.568 1.00 98.06 88 SER A CA 1
ATOM 687 C C . SER A 1 88 ? -5.162 1.314 10.305 1.00 98.06 88 SER A C 1
ATOM 689 O O . SER A 1 88 ? -4.970 2.368 9.691 1.00 98.06 88 SER A O 1
ATOM 691 N N . LYS A 1 89 ? -6.356 0.967 10.785 1.00 97.69 89 LYS A N 1
ATOM 692 C CA . LYS A 1 89 ? -7.505 1.867 10.804 1.00 97.69 89 LYS A CA 1
ATOM 693 C C . LYS A 1 89 ? -7.491 2.702 12.080 1.00 97.69 89 LYS A C 1
ATOM 695 O O . LYS A 1 89 ? -7.239 2.211 13.175 1.00 97.69 89 LYS A O 1
ATOM 700 N N . THR A 1 90 ? -7.800 3.978 11.930 1.00 95.69 90 THR A N 1
ATOM 701 C CA . THR A 1 90 ? -7.954 4.953 13.010 1.00 95.69 90 THR A CA 1
ATOM 702 C C . THR A 1 90 ? -9.339 5.590 12.919 1.00 95.69 90 THR A C 1
ATOM 704 O O . THR A 1 90 ? -10.056 5.400 11.934 1.00 95.69 90 THR A O 1
ATOM 707 N N . ASN A 1 91 ? -9.696 6.418 13.902 1.00 93.75 91 ASN A N 1
ATOM 708 C CA . ASN A 1 91 ? -10.944 7.189 13.866 1.00 93.75 91 ASN A CA 1
ATOM 709 C C . ASN A 1 91 ? -11.014 8.172 12.682 1.00 93.75 91 ASN A C 1
ATOM 711 O O . ASN A 1 91 ? -12.104 8.583 12.298 1.00 93.75 91 ASN A O 1
ATOM 715 N N . TYR A 1 92 ? -9.868 8.529 12.093 1.00 93.06 92 TYR A N 1
ATOM 716 C CA . TYR A 1 92 ? -9.761 9.553 11.051 1.00 93.06 92 TYR A CA 1
ATOM 717 C C . TYR A 1 92 ? -9.442 8.990 9.658 1.00 93.06 92 TYR A C 1
ATOM 719 O O . TYR A 1 92 ? -9.422 9.736 8.684 1.00 93.06 92 TYR A O 1
ATOM 727 N N . GLY A 1 93 ? -9.198 7.683 9.531 1.00 96.44 93 GLY A N 1
ATOM 728 C CA . GLY A 1 93 ? -8.817 7.063 8.262 1.00 96.44 93 GLY A CA 1
ATOM 729 C C . GLY A 1 93 ? -7.833 5.916 8.442 1.00 96.44 93 GLY A C 1
ATOM 730 O O . GLY A 1 93 ? -7.804 5.274 9.490 1.00 96.44 93 GLY A O 1
ATOM 731 N N . PHE A 1 94 ? -7.010 5.675 7.429 1.00 98.00 94 PHE A N 1
ATOM 732 C CA . PHE A 1 94 ? -6.056 4.572 7.378 1.00 98.00 94 PHE A CA 1
ATOM 733 C C . PHE A 1 94 ? -4.612 5.074 7.325 1.00 98.00 94 PHE A C 1
ATOM 735 O O . PHE A 1 94 ? -4.317 6.106 6.717 1.00 98.00 94 PHE A O 1
ATOM 742 N N . LEU A 1 95 ? -3.721 4.318 7.958 1.00 97.12 95 LEU A N 1
ATOM 743 C CA . LEU A 1 95 ? -2.282 4.554 8.005 1.00 97.12 95 LEU A CA 1
ATOM 744 C C . LEU A 1 95 ? -1.530 3.301 7.572 1.00 97.12 95 LEU A C 1
ATOM 746 O O . LEU A 1 95 ? -1.907 2.195 7.958 1.00 97.12 95 LEU A O 1
ATOM 750 N N . VAL A 1 96 ? -0.428 3.460 6.845 1.00 96.94 96 VAL A N 1
ATOM 751 C CA . VAL A 1 96 ? 0.543 2.373 6.673 1.00 96.94 96 VAL A CA 1
ATOM 752 C C . VAL A 1 96 ? 1.098 1.962 8.038 1.00 96.94 96 VAL A C 1
ATOM 754 O O . VAL A 1 96 ? 1.572 2.795 8.807 1.00 96.94 96 VAL A O 1
ATOM 757 N N . LYS A 1 97 ? 1.032 0.660 8.333 1.00 96.81 97 LYS A N 1
ATOM 758 C CA . LYS A 1 97 ? 1.563 0.062 9.565 1.00 96.81 97 LYS A CA 1
ATOM 759 C C . LYS A 1 97 ? 2.901 -0.621 9.302 1.00 96.81 97 LYS A C 1
ATOM 761 O O . LYS A 1 97 ? 3.859 -0.399 10.036 1.00 96.81 97 LYS A O 1
ATOM 766 N N . ASP A 1 98 ? 2.981 -1.424 8.242 1.00 96.62 98 ASP A N 1
ATOM 767 C CA . ASP A 1 98 ? 4.216 -2.104 7.843 1.00 96.62 98 ASP A CA 1
ATOM 768 C C . ASP A 1 98 ? 5.068 -1.192 6.944 1.00 96.62 98 ASP A C 1
ATOM 770 O O . ASP A 1 98 ? 5.101 -1.310 5.715 1.00 96.62 98 ASP A O 1
ATOM 774 N N . ILE A 1 99 ? 5.737 -0.224 7.580 1.00 95.00 99 ILE A N 1
ATOM 775 C CA . ILE A 1 99 ? 6.576 0.772 6.896 1.00 95.00 99 ILE A CA 1
ATOM 776 C C . ILE A 1 99 ? 7.743 0.101 6.165 1.00 95.00 99 ILE A C 1
ATOM 778 O O . ILE A 1 99 ? 8.143 0.574 5.106 1.00 95.00 99 ILE A O 1
ATOM 782 N N . ALA A 1 100 ? 8.280 -1.006 6.687 1.00 95.62 100 ALA A N 1
ATOM 783 C CA . ALA A 1 100 ? 9.392 -1.714 6.058 1.00 95.62 100 ALA A CA 1
ATOM 784 C C . ALA A 1 100 ? 8.987 -2.286 4.692 1.00 95.62 100 ALA A C 1
ATOM 786 O O . ALA A 1 100 ? 9.698 -2.098 3.703 1.00 95.62 100 ALA A O 1
ATOM 787 N N . VAL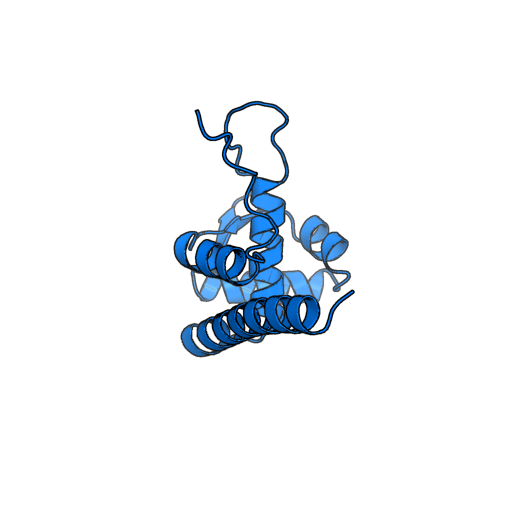 A 1 101 ? 7.814 -2.919 4.615 1.00 96.19 101 VAL A N 1
ATOM 788 C CA . VAL A 1 101 ? 7.281 -3.448 3.351 1.00 96.19 101 VAL A CA 1
ATOM 789 C C . VAL A 1 101 ? 6.890 -2.328 2.395 1.00 96.19 101 VAL A C 1
ATOM 791 O O . VAL A 1 101 ? 7.171 -2.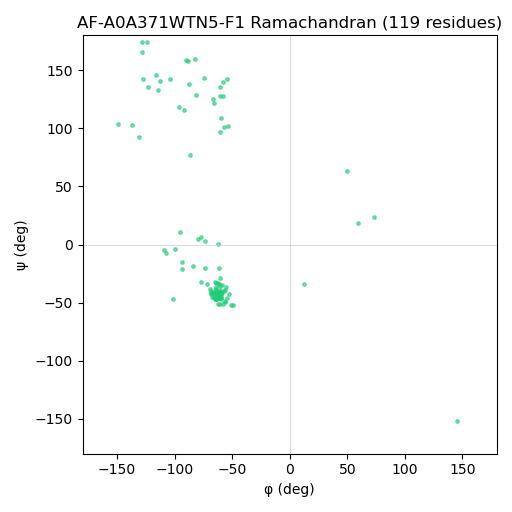416 1.198 1.00 96.19 101 VAL A O 1
ATOM 794 N N . TRP A 1 102 ? 6.289 -1.250 2.901 1.00 95.81 102 TRP A N 1
ATOM 795 C CA . TRP A 1 102 ? 5.976 -0.091 2.066 1.00 95.81 102 TRP A CA 1
ATOM 796 C C . TRP A 1 102 ? 7.241 0.563 1.494 1.00 95.81 102 TRP A C 1
ATOM 798 O O . TRP A 1 102 ? 7.322 0.831 0.297 1.00 95.81 102 TRP A O 1
ATOM 808 N N . ARG A 1 103 ? 8.277 0.741 2.317 1.00 93.94 103 ARG A N 1
ATOM 809 C CA . ARG A 1 103 ? 9.574 1.281 1.901 1.00 93.94 103 ARG A CA 1
ATOM 810 C C . ARG A 1 103 ? 10.221 0.421 0.818 1.00 93.94 103 ARG A C 1
ATOM 812 O O . ARG A 1 103 ? 10.717 0.967 -0.163 1.00 93.94 103 ARG A O 1
ATOM 819 N N . GLN A 1 104 ? 10.152 -0.905 0.945 1.00 93.56 104 GLN A N 1
ATOM 820 C CA . GLN A 1 104 ? 10.652 -1.825 -0.078 1.00 93.56 104 GLN A CA 1
ATOM 821 C C . GLN A 1 104 ? 9.989 -1.579 -1.446 1.00 93.56 104 GLN A C 1
ATOM 823 O O . GLN A 1 104 ? 10.672 -1.617 -2.471 1.00 93.56 104 GLN A O 1
ATOM 828 N N . LEU A 1 105 ? 8.678 -1.298 -1.481 1.00 92.31 105 LEU A N 1
ATOM 829 C CA . LEU A 1 105 ? 7.976 -0.938 -2.720 1.00 92.31 105 LEU A CA 1
ATOM 830 C C . LEU A 1 105 ? 8.535 0.351 -3.319 1.00 92.31 105 LEU A C 1
ATOM 832 O O . LEU A 1 105 ? 8.913 0.354 -4.492 1.00 92.31 105 LEU A O 1
ATOM 836 N N . VAL A 1 106 ? 8.638 1.408 -2.513 1.00 91.81 106 VAL A N 1
ATOM 837 C CA . VAL A 1 106 ? 9.126 2.720 -2.959 1.00 91.81 106 VAL A CA 1
ATOM 838 C C . VAL A 1 106 ? 10.556 2.619 -3.493 1.00 91.81 106 VAL A C 1
ATOM 840 O O . VAL A 1 106 ? 10.811 3.000 -4.634 1.00 91.81 106 VAL A O 1
ATOM 843 N N . GLU A 1 107 ? 11.472 2.015 -2.738 1.00 90.31 107 GLU A N 1
ATOM 844 C CA . GLU A 1 107 ? 12.879 1.856 -3.133 1.00 90.31 107 GLU A CA 1
ATOM 845 C C . GLU A 1 107 ? 13.049 0.979 -4.377 1.00 90.31 107 GLU A C 1
ATOM 847 O O . GLU A 1 107 ? 13.937 1.211 -5.194 1.00 90.31 107 GLU A O 1
ATOM 852 N N . SER A 1 108 ? 12.182 -0.019 -4.562 1.00 86.81 108 SER A N 1
ATOM 853 C CA . SER A 1 108 ? 12.205 -0.846 -5.770 1.00 86.81 108 SER A CA 1
ATOM 854 C C . SER A 1 108 ? 11.677 -0.130 -7.013 1.00 86.81 108 SER A C 1
ATOM 856 O O . SER A 1 108 ? 11.977 -0.562 -8.125 1.00 86.81 108 SER A O 1
ATOM 858 N N . SER A 1 109 ? 10.903 0.944 -6.819 1.00 74.44 109 SER A N 1
ATOM 859 C CA . SER A 1 109 ? 10.307 1.767 -7.874 1.00 74.44 109 SER A CA 1
ATOM 860 C C . SER A 1 109 ? 11.159 2.977 -8.266 1.00 74.44 109 SER A C 1
ATOM 862 O O . SER A 1 109 ? 11.010 3.478 -9.384 1.00 74.44 109 SER A O 1
ATOM 864 N N . ALA A 1 110 ? 12.068 3.404 -7.382 1.00 72.00 110 ALA A N 1
ATOM 865 C CA . ALA A 1 110 ? 13.011 4.482 -7.635 1.00 72.00 110 ALA A CA 1
ATOM 866 C C . ALA A 1 110 ? 14.008 4.075 -8.730 1.00 72.00 110 ALA A C 1
ATOM 868 O O . ALA A 1 110 ? 14.677 3.039 -8.650 1.00 72.00 110 ALA A O 1
ATOM 869 N N . SER A 1 111 ? 14.107 4.897 -9.773 1.00 61.19 111 SER A N 1
ATOM 870 C CA . SER A 1 111 ? 15.170 4.767 -10.764 1.00 61.19 111 SER A CA 1
ATOM 871 C C . SER A 1 111 ? 16.472 5.270 -10.145 1.00 61.19 111 SER A C 1
ATOM 873 O O . SER A 1 111 ? 16.480 6.286 -9.455 1.00 61.19 111 SER A O 1
ATOM 875 N N . SER A 1 112 ? 17.607 4.642 -10.454 1.00 53.34 112 SER A N 1
ATOM 876 C CA . SER A 1 112 ? 18.935 5.176 -10.109 1.00 53.34 112 SER A CA 1
ATOM 877 C C . SER A 1 112 ? 19.247 6.536 -10.768 1.00 53.34 112 SER A C 1
ATOM 879 O O . SER A 1 112 ? 20.342 7.056 -10.587 1.00 53.34 112 SER A O 1
ATOM 881 N N . ALA A 1 113 ? 18.317 7.092 -11.554 1.00 51.59 113 ALA A N 1
ATOM 882 C CA . ALA A 1 113 ? 18.387 8.429 -12.139 1.00 51.59 113 ALA A CA 1
ATOM 883 C C . ALA A 1 113 ? 17.907 9.553 -11.194 1.00 51.59 113 ALA A C 1
ATOM 885 O O . ALA A 1 113 ? 18.271 10.699 -11.422 1.00 51.59 113 ALA A O 1
ATOM 886 N N . ASP A 1 114 ? 17.150 9.240 -10.134 1.00 51.00 114 ASP A N 1
ATOM 887 C CA . ASP A 1 114 ? 16.569 10.241 -9.216 1.00 51.00 114 ASP A CA 1
ATOM 888 C C . ASP A 1 114 ? 17.429 10.493 -7.962 1.00 51.00 114 ASP A C 1
ATOM 890 O O . ASP A 1 114 ? 16.987 11.140 -7.011 1.00 51.00 114 ASP A O 1
ATOM 894 N N . ALA A 1 115 ? 18.666 9.983 -7.925 1.00 47.09 115 ALA A N 1
ATOM 895 C CA . ALA A 1 115 ? 19.591 10.316 -6.848 1.00 47.09 115 ALA A CA 1
ATOM 896 C C . ALA A 1 115 ? 19.937 11.817 -6.937 1.00 47.09 115 ALA A C 1
ATOM 898 O O . ALA A 1 115 ? 20.449 12.247 -7.976 1.00 47.09 115 ALA A O 1
ATOM 899 N N . PRO A 1 116 ? 19.686 12.631 -5.892 1.00 42.41 116 PRO A N 1
ATOM 900 C CA . PRO A 1 116 ? 20.148 14.010 -5.885 1.00 42.41 116 PRO A CA 1
ATOM 901 C C . PRO A 1 116 ? 21.665 13.989 -6.053 1.00 42.41 116 PRO A C 1
ATOM 903 O O . PRO A 1 116 ? 22.353 13.263 -5.335 1.00 42.41 116 PRO A O 1
ATOM 906 N N . ALA A 1 117 ? 22.170 14.744 -7.031 1.00 45.81 117 ALA A N 1
ATOM 907 C CA . ALA A 1 117 ? 23.597 14.908 -7.255 1.00 45.81 117 ALA A CA 1
ATOM 908 C C . ALA A 1 117 ? 24.245 15.360 -5.942 1.00 45.81 117 ALA A C 1
ATOM 910 O O . ALA A 1 117 ? 24.127 16.517 -5.534 1.00 45.81 117 ALA A O 1
ATOM 911 N N . GLU A 1 118 ? 24.881 14.416 -5.257 1.00 41.41 118 GLU A N 1
ATOM 912 C CA . GLU A 1 118 ? 25.682 14.673 -4.079 1.00 41.41 118 GLU A CA 1
ATOM 913 C C . GLU A 1 118 ? 26.785 15.631 -4.529 1.00 41.41 118 GLU A C 1
ATOM 915 O O . GLU A 1 118 ? 27.645 15.278 -5.343 1.00 41.41 118 GLU A O 1
ATOM 920 N N . LYS A 1 119 ? 26.690 16.893 -4.089 1.00 49.81 119 LYS A N 1
ATOM 921 C CA . LYS A 1 119 ? 27.751 17.881 -4.271 1.00 49.81 119 LYS A CA 1
ATOM 922 C C . LYS A 1 119 ? 28.996 17.291 -3.619 1.00 49.81 119 LYS A C 1
ATOM 924 O O . LYS A 1 119 ? 29.104 17.284 -2.396 1.00 49.81 119 LYS A O 1
ATOM 929 N N . ARG A 1 120 ? 29.899 16.754 -4.440 1.00 37.88 120 ARG A N 1
ATOM 930 C CA . ARG A 1 120 ? 31.238 16.386 -3.989 1.00 37.88 120 ARG A CA 1
ATOM 931 C C . ARG A 1 120 ? 31.934 17.660 -3.485 1.00 37.88 120 ARG A C 1
ATOM 933 O O . ARG A 1 120 ? 31.772 18.694 -4.138 1.00 37.88 120 ARG A O 1
ATOM 940 N N . PRO A 1 121 ? 32.616 17.590 -2.330 1.00 55.44 121 PRO A N 1
ATOM 941 C CA . PRO A 1 121 ? 33.377 18.707 -1.782 1.00 55.44 121 PRO A CA 1
ATOM 942 C C . PRO A 1 121 ? 34.515 19.136 -2.712 1.00 55.44 121 PRO A C 1
ATOM 944 O O . PRO A 1 121 ? 35.013 18.277 -3.479 1.00 55.44 121 PRO A O 1
#

Nearest PDB structures (foldseek):
  7oyk-assembly2_CCC  TM=7.539E-01  e=6.079E-02  Bacillus subtilis subsp. subtilis str. 168
  4qvg-assembly1_A  TM=7.037E-01  e=1.165E-01  Streptosporangium sibiricum
  7y3h-assembly1_A  TM=5.627E-01  e=8.668E-02  Apiospora montagnei NRRL 25634
  8xtg-assembly3_F  TM=6.310E-01  e=2.232E-01  Penicillium brevicompactum
  8bij-assembly1_B  TM=6.204E-01  e=4.033E-01  Photorhabdus laumondii subsp. laumondii TTO1

Foldseek 3Di:
DDPVVVVLLVQLVVLLVVLLVVVCVVLVHDSVLVVLLLQQACVQQVDDPDPDRHGDADALVRSCVVVVHDSVVSVVSVVSCVVSVQWDADPRHIGGRPVVSSVSNVVSNDRPVPPPPDPDD